Protein AF-A0A2L1C6U3-F1 (afdb_monomer_lite)

Foldseek 3Di:
DVVVCVLVVNDPVNPPPPDDPPPPDPDDDDDDDDDPPQDDQDPDPPDPDGDPSNLLVVLVVVVVDPDDDDDDDPDPVVVCSNVVNHDDDPDWDWDDDPSDPRDDTDD

Structure (mmCIF, N/CA/C/O backbone):
data_AF-A0A2L1C6U3-F1
#
_entry.id   AF-A0A2L1C6U3-F1
#
loop_
_atom_site.group_PDB
_atom_site.id
_atom_site.type_symbol
_atom_site.label_atom_id
_atom_site.label_alt_id
_atom_site.label_comp_id
_atom_site.label_asym_id
_atom_site.label_entity_id
_atom_site.label_seq_id
_atom_site.pdbx_PDB_ins_code
_atom_site.Cartn_x
_atom_site.Cartn_y
_atom_site.Cartn_z
_atom_site.occupancy
_atom_site.B_iso_or_equiv
_atom_site.auth_seq_id
_atom_site.auth_comp_id
_atom_site.auth_asym_id
_atom_site.auth_atom_id
_atom_site.pdbx_PDB_model_num
ATOM 1 N N . MET A 1 1 ? 17.188 -2.909 13.333 1.00 45.22 1 MET A N 1
ATOM 2 C CA . MET A 1 1 ? 16.857 -2.720 14.763 1.00 45.22 1 MET A CA 1
ATOM 3 C C . MET A 1 1 ? 17.506 -1.470 15.336 1.00 45.22 1 MET A C 1
ATOM 5 O O . MET A 1 1 ? 16.802 -0.667 15.925 1.00 45.22 1 MET A O 1
ATOM 9 N N . GLU A 1 2 ? 18.799 -1.243 15.097 1.00 48.53 2 GLU A N 1
ATOM 10 C CA . GLU A 1 2 ? 19.539 -0.082 15.622 1.00 48.53 2 GLU A CA 1
ATOM 11 C C . GLU A 1 2 ? 18.972 1.293 15.199 1.00 48.53 2 GLU A C 1
ATOM 13 O O . GLU A 1 2 ? 18.940 2.232 15.993 1.00 48.53 2 GLU A O 1
ATOM 18 N N . TRP A 1 3 ? 18.448 1.403 13.971 1.00 51.84 3 TRP A N 1
ATOM 19 C CA . TRP A 1 3 ? 17.857 2.648 13.461 1.00 51.84 3 TRP A CA 1
ATOM 20 C C . TRP A 1 3 ? 16.589 3.075 14.219 1.00 51.84 3 TRP A C 1
ATOM 22 O O . TRP A 1 3 ? 16.354 4.268 14.396 1.00 51.84 3 TRP A O 1
ATOM 32 N N . LEU A 1 4 ? 15.805 2.110 14.712 1.00 45.31 4 LEU A N 1
ATOM 33 C CA . LEU A 1 4 ? 14.543 2.358 15.410 1.00 45.31 4 LEU A CA 1
ATOM 34 C C . LEU A 1 4 ? 14.799 2.936 16.810 1.00 45.31 4 LEU A C 1
ATOM 36 O O . LEU A 1 4 ? 14.128 3.875 17.228 1.00 45.31 4 LEU A O 1
ATOM 40 N N . CYS A 1 5 ? 15.835 2.441 17.495 1.00 52.75 5 CYS A N 1
ATOM 41 C CA . CYS A 1 5 ? 16.258 2.959 18.796 1.00 52.75 5 CYS A CA 1
ATOM 42 C C . CYS A 1 5 ? 16.789 4.397 18.696 1.00 52.75 5 CYS A C 1
ATOM 44 O O . CYS A 1 5 ? 16.446 5.236 19.526 1.00 52.75 5 CYS A O 1
ATOM 46 N N . LYS A 1 6 ? 17.577 4.706 17.654 1.00 58.91 6 LYS A N 1
ATOM 47 C CA . LYS A 1 6 ? 18.114 6.059 17.424 1.00 58.91 6 LYS A CA 1
ATOM 48 C C . LYS A 1 6 ? 17.037 7.075 17.047 1.00 58.91 6 LYS A C 1
ATOM 50 O O . LYS A 1 6 ? 17.030 8.167 17.603 1.00 58.91 6 LYS A O 1
ATOM 55 N N . ALA A 1 7 ? 16.134 6.728 16.130 1.00 52.62 7 ALA A N 1
ATOM 56 C CA . ALA A 1 7 ? 15.097 7.650 15.658 1.00 52.62 7 ALA A CA 1
ATOM 57 C C . ALA A 1 7 ? 14.076 8.018 16.750 1.00 52.62 7 ALA A C 1
ATOM 59 O O . ALA A 1 7 ? 13.485 9.092 16.699 1.00 52.62 7 ALA A O 1
ATOM 60 N N . LEU A 1 8 ? 13.886 7.136 17.736 1.00 51.97 8 LEU A N 1
ATOM 61 C CA . LEU A 1 8 ? 12.929 7.306 18.833 1.00 51.97 8 LEU A CA 1
ATOM 62 C C . LEU A 1 8 ? 13.580 7.732 20.160 1.00 51.97 8 LEU A C 1
ATOM 64 O O . LEU A 1 8 ? 12.879 7.865 21.159 1.00 51.97 8 LEU A O 1
ATOM 68 N N . GLY A 1 9 ? 14.902 7.941 20.191 1.00 46.62 9 GLY A N 1
ATOM 69 C CA . GLY A 1 9 ? 15.621 8.374 21.396 1.00 46.62 9 GLY A CA 1
ATOM 70 C C . GLY A 1 9 ? 15.615 7.352 22.540 1.00 46.62 9 GLY A C 1
ATOM 71 O O . GLY A 1 9 ? 15.685 7.737 23.704 1.00 46.62 9 GLY A O 1
ATOM 72 N N . LEU A 1 10 ? 15.514 6.058 22.228 1.00 52.66 10 LEU A N 1
ATOM 73 C CA . LEU A 1 10 ? 15.439 4.994 23.229 1.00 52.66 10 LEU A CA 1
ATOM 74 C C . LEU A 1 10 ? 16.852 4.627 23.698 1.00 52.66 10 LEU A C 1
ATOM 76 O O . LEU A 1 10 ? 17.625 4.019 22.953 1.00 52.66 10 LEU A O 1
ATOM 80 N N . THR A 1 11 ? 17.195 4.994 24.932 1.00 60.75 11 THR A N 1
ATOM 81 C CA . THR A 1 11 ? 18.415 4.513 25.600 1.00 60.75 11 THR A CA 1
ATOM 82 C C . THR A 1 11 ? 18.175 3.121 26.191 1.00 60.75 11 THR A C 1
ATOM 84 O O . THR A 1 11 ? 17.028 2.732 26.422 1.00 60.75 11 THR A O 1
ATOM 87 N N . SER A 1 12 ? 19.245 2.362 26.459 1.00 53.31 12 SER A N 1
ATOM 88 C CA . SER A 1 12 ? 19.181 1.028 27.091 1.00 53.31 12 SER A CA 1
ATOM 89 C C . SER A 1 12 ? 18.342 1.004 28.372 1.00 53.31 12 SER A C 1
ATOM 91 O O . SER A 1 12 ? 17.678 0.014 28.663 1.00 53.31 12 SER A O 1
ATOM 93 N N . ASP A 1 13 ? 18.304 2.127 29.085 1.00 53.78 13 ASP A N 1
ATOM 94 C CA . ASP A 1 13 ? 17.622 2.278 30.371 1.00 53.78 13 ASP A CA 1
ATOM 95 C C . ASP A 1 13 ? 16.132 2.629 30.194 1.00 53.78 13 ASP A C 1
ATOM 97 O O . ASP A 1 13 ? 15.341 2.559 31.133 1.00 53.78 13 ASP A O 1
ATOM 101 N N . THR A 1 14 ? 15.721 2.960 28.963 1.00 48.78 14 THR A N 1
ATOM 102 C CA . THR A 1 14 ? 14.320 3.207 28.580 1.00 48.78 14 THR A CA 1
ATOM 103 C C . THR A 1 14 ? 13.561 1.896 28.328 1.00 48.78 14 THR A C 1
ATOM 105 O O . THR A 1 14 ? 12.345 1.906 28.132 1.00 48.78 14 THR A O 1
ATOM 108 N N . ILE A 1 15 ? 14.245 0.744 28.392 1.00 44.62 15 ILE A N 1
ATOM 109 C CA . ILE A 1 15 ? 13.646 -0.601 28.382 1.00 44.62 15 ILE A CA 1
ATOM 110 C C . ILE A 1 15 ? 13.050 -0.890 29.772 1.00 44.62 15 ILE A C 1
ATOM 112 O O . ILE A 1 15 ? 13.391 -1.836 30.470 1.00 44.62 15 ILE A O 1
ATOM 116 N N . SER A 1 16 ? 12.152 -0.026 30.219 1.00 36.94 16 SER A N 1
ATOM 117 C CA . SER A 1 16 ? 11.217 -0.314 31.295 1.00 36.94 16 SER A CA 1
ATOM 118 C C . SER A 1 16 ? 9.860 0.042 30.737 1.00 36.94 16 SER A C 1
ATOM 120 O O . SER A 1 16 ? 9.460 1.205 30.728 1.00 36.94 16 SER A O 1
ATOM 122 N N . ILE A 1 17 ? 9.197 -0.973 30.185 1.00 42.88 17 ILE A N 1
ATOM 123 C CA . ILE A 1 17 ? 7.875 -0.877 29.581 1.00 42.88 17 ILE A CA 1
ATOM 124 C C . ILE A 1 17 ? 6.906 -0.320 30.631 1.00 42.88 17 ILE A C 1
ATOM 126 O O . ILE A 1 17 ? 6.350 -1.050 31.451 1.00 42.88 17 ILE A O 1
ATOM 130 N N . ARG A 1 18 ? 6.700 1.000 30.639 1.00 39.34 18 ARG A N 1
ATOM 131 C CA . ARG A 1 18 ? 5.634 1.623 31.418 1.00 39.34 18 ARG A CA 1
ATOM 132 C C . ARG A 1 18 ? 4.347 1.413 30.632 1.00 39.34 18 ARG A C 1
ATOM 134 O O . ARG A 1 18 ? 4.044 2.168 29.717 1.00 39.34 18 ARG A O 1
ATOM 141 N N . LYS A 1 19 ? 3.613 0.375 31.046 1.00 39.62 19 LYS A N 1
ATOM 142 C CA . LYS A 1 19 ? 2.313 -0.077 30.527 1.00 39.62 19 LYS A CA 1
ATOM 143 C C . LYS A 1 19 ? 2.430 -0.906 29.241 1.00 39.62 19 LYS A C 1
ATOM 145 O O . LYS A 1 19 ? 2.399 -0.395 28.128 1.00 39.62 19 LYS A O 1
ATOM 150 N N . ILE A 1 20 ? 2.529 -2.224 29.422 1.00 43.91 20 ILE A N 1
ATOM 151 C CA . ILE A 1 20 ? 2.253 -3.196 28.364 1.00 43.91 20 ILE A CA 1
ATOM 152 C C . ILE A 1 20 ? 0.759 -3.060 28.046 1.00 43.91 20 ILE A C 1
ATOM 154 O O . ILE A 1 20 ? -0.087 -3.551 28.789 1.00 43.91 20 ILE A O 1
ATOM 158 N N . PHE A 1 21 ? 0.417 -2.349 26.974 1.00 42.41 21 PHE A N 1
ATOM 159 C CA . PHE A 1 21 ? -0.861 -2.567 26.307 1.00 42.41 21 PHE A CA 1
ATOM 160 C C . PHE A 1 21 ? -0.686 -3.841 25.476 1.00 42.41 21 PHE A C 1
ATOM 162 O O . PHE A 1 21 ? -0.358 -3.787 24.294 1.00 42.41 21 PHE A O 1
ATOM 169 N N . SER A 1 22 ? -0.785 -4.993 26.139 1.00 46.56 22 SER A N 1
ATOM 170 C CA . SER A 1 22 ? -0.951 -6.283 25.474 1.00 46.56 22 SER A CA 1
ATOM 171 C C . SER A 1 22 ? -2.447 -6.500 25.387 1.00 46.56 22 SER A C 1
ATOM 173 O O . SER A 1 22 ? -3.037 -6.892 26.390 1.00 46.56 22 SER A O 1
ATOM 175 N N . PRO A 1 23 ? -3.099 -6.180 24.260 1.00 55.97 23 PRO A N 1
ATOM 176 C CA . PRO A 1 23 ? -4.464 -6.626 24.077 1.00 55.97 23 PRO A CA 1
ATOM 177 C C . PRO A 1 23 ? -4.469 -8.156 24.171 1.00 55.97 23 PRO A C 1
ATOM 179 O O . PRO A 1 23 ? -3.648 -8.814 23.536 1.00 55.97 23 PRO A O 1
ATOM 182 N N . ASP A 1 24 ? -5.396 -8.727 24.937 1.00 60.78 24 ASP A N 1
ATOM 183 C CA . ASP A 1 24 ? -5.551 -10.189 25.036 1.00 60.78 24 ASP A CA 1
ATOM 184 C C . ASP A 1 24 ? -5.917 -10.822 23.677 1.00 60.78 24 ASP A C 1
ATOM 186 O O . ASP A 1 24 ? -5.801 -12.029 23.474 1.00 60.78 24 ASP A O 1
ATOM 190 N N . VAL A 1 25 ? -6.340 -9.989 22.718 1.00 61.28 25 VAL A N 1
ATOM 191 C CA . VAL A 1 25 ? -6.714 -10.360 21.356 1.00 61.28 25 VAL A CA 1
ATOM 192 C C . VAL A 1 25 ? -5.944 -9.482 20.368 1.00 61.28 25 VAL A C 1
ATOM 194 O O . VAL A 1 25 ? -6.271 -8.316 20.164 1.00 61.28 25 VAL A O 1
ATOM 197 N N . TYR A 1 26 ? -4.935 -10.055 19.712 1.00 66.38 26 TYR A N 1
ATOM 198 C CA . TYR A 1 26 ? -4.112 -9.374 18.698 1.00 66.38 26 TYR A CA 1
ATOM 199 C C . TYR A 1 26 ? -4.746 -9.348 17.293 1.00 66.38 26 TYR A C 1
ATOM 201 O O . TYR A 1 26 ? -4.131 -8.880 16.337 1.00 66.38 26 TYR A O 1
ATOM 209 N N . GLY A 1 27 ? -5.982 -9.840 17.161 1.00 66.25 27 GLY A N 1
ATOM 210 C CA . GLY A 1 27 ? -6.634 -10.052 15.871 1.00 66.25 27 GLY A CA 1
ATOM 211 C C . GLY A 1 27 ? -5.989 -11.183 15.062 1.00 66.25 27 GLY A C 1
ATOM 212 O O . GLY A 1 27 ? -5.068 -11.863 15.512 1.00 66.25 27 GLY A O 1
ATOM 213 N N . SER A 1 28 ? -6.501 -11.415 13.855 1.00 64.25 28 SER A N 1
ATOM 214 C CA . SER A 1 28 ? -5.932 -12.377 12.907 1.00 64.25 28 SER A CA 1
ATOM 215 C C . SER A 1 28 ? -5.020 -11.661 11.914 1.00 64.25 28 SER A C 1
ATOM 217 O O . SER A 1 28 ? -5.480 -10.784 11.182 1.00 64.25 28 SER A O 1
ATOM 219 N N . MET A 1 29 ? -3.752 -12.063 11.835 1.00 61.34 29 MET A N 1
ATOM 220 C CA . MET A 1 29 ? -2.841 -11.591 10.793 1.00 61.34 29 MET A CA 1
ATOM 221 C C . MET A 1 29 ? -2.942 -12.499 9.565 1.00 61.34 29 MET A C 1
ATOM 223 O O . MET A 1 29 ? -2.711 -13.704 9.658 1.00 61.34 29 MET A O 1
ATOM 227 N N . LYS A 1 30 ? -3.254 -11.920 8.402 1.00 60.28 30 LYS A N 1
ATOM 228 C CA . LYS A 1 30 ? -3.215 -12.618 7.112 1.00 60.28 30 LYS A CA 1
ATOM 229 C C . LYS A 1 30 ? -2.012 -12.125 6.311 1.00 60.28 30 LYS A C 1
ATOM 231 O O . LYS A 1 30 ? -1.962 -10.959 5.935 1.00 60.28 30 LYS A O 1
ATOM 236 N N . LEU A 1 31 ? -1.062 -13.018 6.035 1.00 61.53 31 LEU A N 1
ATOM 237 C CA . LEU A 1 31 ? 0.037 -12.753 5.108 1.00 61.53 31 LEU A CA 1
ATOM 238 C C . LEU A 1 31 ? -0.390 -13.170 3.699 1.00 61.53 31 LEU A C 1
ATOM 240 O O . LEU A 1 31 ? -0.814 -14.305 3.492 1.00 61.53 31 LEU A O 1
ATOM 244 N N . THR A 1 32 ? -0.259 -12.261 2.738 1.00 66.56 32 THR A N 1
ATOM 245 C CA . THR A 1 32 ? -0.458 -12.562 1.316 1.00 66.56 32 THR A CA 1
ATOM 246 C C . THR A 1 32 ? 0.851 -12.292 0.592 1.00 66.56 32 THR A C 1
ATOM 248 O O . THR A 1 32 ? 1.436 -11.225 0.760 1.00 66.56 32 THR A O 1
ATOM 251 N N . ILE A 1 33 ? 1.323 -13.267 -0.182 1.00 71.62 33 ILE A N 1
ATOM 252 C CA . ILE A 1 33 ? 2.544 -13.155 -0.984 1.00 71.62 33 ILE A CA 1
ATOM 253 C C . ILE A 1 33 ? 2.116 -13.022 -2.444 1.00 71.62 33 ILE A C 1
ATOM 255 O O . ILE A 1 33 ? 1.314 -13.822 -2.925 1.00 71.62 33 ILE A O 1
ATOM 259 N N . ALA A 1 34 ? 2.629 -12.004 -3.134 1.00 76.38 34 ALA A N 1
ATOM 260 C CA . ALA A 1 34 ? 2.385 -11.814 -4.558 1.00 76.38 34 ALA A CA 1
ATOM 261 C C . ALA A 1 34 ? 2.940 -13.011 -5.353 1.00 76.38 34 ALA A C 1
ATOM 263 O O . ALA A 1 34 ? 4.107 -13.374 -5.203 1.00 76.38 34 ALA A O 1
ATOM 264 N N . GLY A 1 35 ? 2.088 -13.642 -6.166 1.00 74.50 35 GLY A N 1
ATOM 265 C CA . GLY A 1 35 ? 2.476 -14.751 -7.041 1.00 74.50 35 GLY A CA 1
ATOM 266 C C . GLY A 1 35 ? 3.265 -14.283 -8.266 1.00 74.50 35 GLY A C 1
ATOM 267 O O . GLY A 1 35 ? 3.389 -13.086 -8.514 1.00 74.50 35 GLY A O 1
ATOM 268 N N . ALA A 1 36 ? 3.764 -15.232 -9.063 1.00 79.88 36 ALA A N 1
ATOM 269 C CA . ALA A 1 36 ? 4.543 -14.940 -10.272 1.00 79.88 36 ALA A CA 1
ATOM 270 C C . ALA A 1 36 ? 3.771 -14.122 -11.327 1.00 79.88 36 ALA A C 1
ATOM 272 O O . ALA A 1 36 ? 4.387 -13.395 -12.100 1.00 79.88 36 ALA A O 1
ATOM 273 N N . ASP A 1 37 ? 2.439 -14.215 -11.321 1.00 82.88 37 ASP A N 1
ATOM 274 C CA . ASP A 1 37 ? 1.554 -13.482 -12.232 1.00 82.88 37 ASP A CA 1
ATOM 275 C C . ASP A 1 37 ? 1.238 -12.055 -11.754 1.00 82.88 37 ASP A C 1
ATOM 277 O O . ASP A 1 37 ? 0.583 -11.290 -12.462 1.00 82.88 37 ASP A O 1
ATOM 281 N N . PHE A 1 38 ? 1.676 -11.674 -10.548 1.00 86.69 38 PHE A N 1
ATOM 282 C CA . PHE A 1 38 ? 1.510 -10.305 -10.075 1.00 86.69 38 PHE A CA 1
ATOM 283 C C . PHE A 1 38 ? 2.455 -9.373 -10.849 1.00 86.69 38 PHE A C 1
ATOM 285 O O . PHE A 1 38 ? 3.599 -9.759 -11.116 1.00 86.69 38 PHE A O 1
ATOM 292 N N . PRO A 1 39 ? 2.032 -8.143 -11.198 1.00 89.25 39 PRO A N 1
ATOM 293 C CA . PRO A 1 39 ? 2.890 -7.231 -11.942 1.00 89.25 39 PRO A CA 1
ATOM 294 C C . PRO A 1 39 ? 4.228 -6.993 -11.238 1.00 89.25 39 PRO A C 1
ATOM 296 O O . PRO A 1 39 ? 4.324 -7.014 -10.010 1.00 89.25 39 PRO A O 1
ATOM 299 N N . LYS A 1 40 ? 5.279 -6.739 -12.017 1.00 87.75 40 LYS A N 1
ATOM 300 C CA . LYS A 1 40 ? 6.597 -6.425 -11.458 1.00 87.75 40 LYS A CA 1
ATOM 301 C C . LYS A 1 40 ? 6.550 -5.084 -10.737 1.00 87.75 40 LYS A C 1
ATOM 303 O O . LYS A 1 40 ? 5.995 -4.126 -11.263 1.00 87.75 40 LYS A O 1
ATOM 308 N N . VAL A 1 41 ? 7.189 -5.011 -9.569 1.00 87.12 41 VAL A N 1
ATOM 309 C CA . VAL A 1 41 ? 7.261 -3.786 -8.752 1.00 87.12 41 VAL A CA 1
ATOM 310 C C . VAL A 1 41 ? 7.859 -2.620 -9.547 1.00 87.12 41 VAL A C 1
ATOM 312 O O . VAL A 1 41 ? 7.360 -1.505 -9.453 1.00 87.12 41 VAL A O 1
ATOM 315 N N . PHE A 1 42 ? 8.873 -2.893 -10.370 1.00 88.50 42 PHE A N 1
ATOM 316 C CA . PHE A 1 42 ? 9.561 -1.921 -11.220 1.00 88.50 42 PHE A CA 1
ATOM 317 C C . PHE A 1 42 ? 9.545 -2.404 -12.675 1.00 88.50 42 PHE A C 1
ATOM 319 O O . PHE A 1 42 ? 9.687 -3.609 -12.917 1.00 88.50 42 PHE A O 1
ATOM 326 N N . ASP A 1 43 ? 9.382 -1.480 -13.626 1.00 85.00 43 ASP A N 1
ATOM 327 C CA . ASP A 1 43 ? 9.453 -1.790 -15.061 1.00 85.00 43 ASP A CA 1
ATOM 328 C C . ASP A 1 43 ? 10.909 -2.057 -15.494 1.00 85.00 43 ASP A C 1
ATOM 330 O O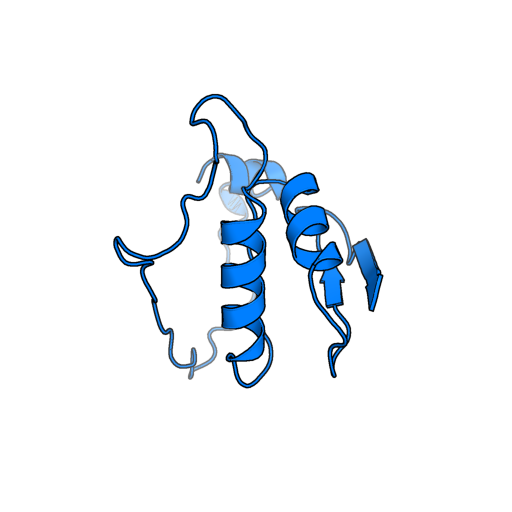 . ASP A 1 43 ? 11.184 -3.056 -16.164 1.00 85.00 43 ASP A O 1
ATOM 334 N N . ASP A 1 44 ? 11.855 -1.240 -15.013 1.00 84.06 44 ASP A N 1
ATOM 335 C CA . ASP A 1 44 ? 13.300 -1.492 -15.066 1.00 84.06 44 ASP A CA 1
ATOM 336 C C . ASP A 1 44 ? 13.843 -1.730 -13.638 1.00 84.06 44 ASP A C 1
ATOM 338 O O . ASP A 1 44 ? 13.629 -0.899 -12.757 1.00 84.06 44 ASP A O 1
ATOM 342 N N . PRO A 1 45 ? 14.587 -2.821 -13.368 1.00 75.81 45 PRO A N 1
ATOM 343 C CA . PRO A 1 45 ? 15.224 -3.062 -12.067 1.00 75.81 45 PRO A CA 1
ATOM 344 C C . PRO A 1 45 ? 16.174 -1.956 -11.576 1.00 75.81 45 PRO A C 1
ATOM 346 O O . PRO A 1 45 ? 16.534 -1.941 -10.398 1.00 75.81 45 PRO A O 1
ATOM 349 N N . LYS A 1 46 ? 16.648 -1.082 -12.469 1.00 79.75 46 LYS A N 1
ATOM 350 C CA . LYS A 1 46 ? 17.495 0.075 -12.141 1.00 79.75 46 LYS A CA 1
ATOM 351 C C . LYS A 1 46 ? 16.685 1.320 -11.790 1.00 79.75 46 LYS A C 1
ATOM 353 O O . LYS A 1 46 ? 17.247 2.264 -11.233 1.00 79.75 46 LYS A O 1
ATOM 358 N N . GLU A 1 47 ? 15.398 1.336 -12.113 1.00 75.75 47 GLU A N 1
ATOM 359 C CA . GLU A 1 47 ? 14.490 2.407 -11.733 1.00 75.75 47 GLU A CA 1
ATOM 360 C C . GLU A 1 47 ? 14.000 2.203 -10.296 1.00 75.75 47 GLU A C 1
ATOM 362 O O . GLU A 1 47 ? 13.785 1.088 -9.830 1.00 75.75 47 GLU A O 1
ATOM 367 N N . GLN A 1 48 ? 13.822 3.309 -9.574 1.00 76.50 48 GLN A N 1
ATOM 368 C CA . GLN A 1 48 ? 13.266 3.321 -8.213 1.00 76.50 48 GLN A CA 1
ATOM 369 C C . GLN A 1 48 ? 11.813 3.816 -8.197 1.00 76.50 48 GLN A C 1
ATOM 371 O O . GLN A 1 48 ? 11.321 4.303 -7.181 1.00 76.50 48 GLN A O 1
ATOM 376 N N . ILE A 1 49 ? 11.136 3.746 -9.343 1.00 85.81 49 ILE A N 1
ATOM 377 C CA . ILE A 1 49 ? 9.764 4.219 -9.519 1.00 85.81 49 ILE A CA 1
ATOM 378 C C . ILE A 1 49 ? 8.882 3.000 -9.741 1.00 85.81 49 ILE A C 1
ATOM 380 O O . ILE A 1 49 ? 9.165 2.179 -10.611 1.00 85.81 49 ILE A O 1
ATOM 384 N N . PHE A 1 50 ? 7.818 2.874 -8.949 1.00 88.06 50 PHE A N 1
ATOM 385 C CA . PHE A 1 50 ? 6.893 1.760 -9.101 1.00 88.06 50 PHE A CA 1
ATOM 386 C C . PHE A 1 50 ? 6.262 1.734 -10.490 1.00 88.06 50 PHE A C 1
ATOM 388 O O . PHE A 1 50 ? 5.825 2.773 -10.995 1.00 88.06 50 PHE A O 1
ATOM 395 N N . SER A 1 51 ? 6.139 0.535 -11.058 1.00 90.44 51 SER A N 1
ATOM 396 C CA . SER A 1 51 ? 5.405 0.355 -12.305 1.00 90.44 51 SER A CA 1
ATOM 397 C C . SER A 1 51 ? 3.942 0.756 -12.115 1.00 90.44 51 SER A C 1
ATOM 399 O O . SER A 1 51 ? 3.316 0.510 -11.073 1.00 90.44 51 SER A O 1
ATOM 401 N N . GLY A 1 52 ? 3.359 1.356 -13.153 1.00 90.69 52 GLY A N 1
ATOM 402 C CA . GLY A 1 52 ? 1.944 1.728 -13.130 1.00 90.69 52 GLY A CA 1
ATOM 403 C C . GLY A 1 52 ? 1.028 0.508 -12.969 1.00 90.69 52 GLY A C 1
ATOM 404 O O . GLY A 1 52 ? 0.004 0.583 -12.290 1.00 90.69 52 GLY A O 1
ATOM 405 N N . GLN A 1 53 ? 1.419 -0.635 -13.544 1.00 91.44 53 GLN A N 1
ATOM 406 C CA . GLN A 1 53 ? 0.664 -1.886 -13.438 1.00 91.44 53 GLN A CA 1
ATOM 407 C C . GLN A 1 53 ? 0.675 -2.442 -12.012 1.00 91.44 53 GLN A C 1
ATOM 409 O O . GLN A 1 53 ? -0.371 -2.862 -11.516 1.00 91.44 53 GLN A O 1
ATOM 414 N N . TRP A 1 54 ? 1.825 -2.408 -11.334 1.00 91.50 54 TRP A N 1
ATOM 415 C CA . TRP A 1 54 ? 1.926 -2.846 -9.944 1.00 91.50 54 TRP A CA 1
ATOM 416 C C . TRP A 1 54 ? 1.131 -1.947 -9.011 1.00 91.50 54 TRP A C 1
ATOM 418 O O . TRP A 1 54 ? 0.364 -2.453 -8.195 1.00 91.50 54 TRP A O 1
ATOM 428 N N . LEU A 1 55 ? 1.239 -0.626 -9.174 1.00 91.12 55 LEU A N 1
ATOM 429 C CA . LEU A 1 55 ? 0.457 0.324 -8.382 1.00 91.12 55 LEU A CA 1
ATOM 430 C C . LEU A 1 55 ? -1.044 0.079 -8.521 1.00 91.12 55 LEU A C 1
ATOM 432 O O . LEU A 1 55 ? -1.752 0.028 -7.515 1.00 91.12 55 LEU A O 1
ATOM 436 N N . LYS A 1 56 ? -1.521 -0.123 -9.753 1.00 91.19 56 LYS A N 1
ATOM 437 C CA . LYS A 1 56 ? -2.928 -0.427 -10.012 1.00 91.19 56 LYS A CA 1
ATOM 438 C C . LYS A 1 56 ? -3.360 -1.721 -9.319 1.00 91.19 56 LYS A C 1
ATOM 440 O O . LYS A 1 56 ? -4.361 -1.717 -8.609 1.00 91.19 56 LYS A O 1
ATOM 445 N N . ALA A 1 57 ? -2.577 -2.791 -9.456 1.00 90.06 57 ALA A N 1
ATOM 446 C CA . ALA A 1 57 ? -2.878 -4.070 -8.819 1.00 90.06 57 ALA A CA 1
ATOM 447 C C . ALA A 1 57 ? -2.875 -3.974 -7.282 1.00 90.06 57 ALA A C 1
ATOM 449 O O . ALA A 1 57 ? -3.734 -4.559 -6.628 1.00 90.06 57 ALA A O 1
ATOM 450 N N . VAL A 1 58 ? -1.954 -3.208 -6.686 1.00 89.00 58 VAL A N 1
ATOM 451 C CA . VAL A 1 58 ? -1.934 -2.958 -5.234 1.00 89.00 58 VAL A CA 1
ATOM 452 C C . VAL A 1 58 ? -3.194 -2.225 -4.786 1.00 89.00 58 VAL A C 1
ATOM 454 O O . VAL A 1 58 ? -3.825 -2.648 -3.820 1.00 89.00 58 VAL A O 1
ATOM 457 N N . VAL A 1 59 ? -3.595 -1.163 -5.486 1.00 88.38 59 VAL A N 1
ATOM 458 C CA . VAL A 1 59 ? -4.816 -0.412 -5.156 1.00 88.38 59 VAL A CA 1
ATOM 459 C C . VAL A 1 59 ? -6.067 -1.285 -5.284 1.00 88.38 59 VAL A C 1
ATOM 461 O O . VAL A 1 59 ? -6.932 -1.232 -4.410 1.00 88.38 59 VAL A O 1
ATOM 464 N N . GLU A 1 60 ? -6.144 -2.133 -6.311 1.00 88.44 60 GLU A N 1
ATOM 465 C CA . GLU A 1 60 ? -7.223 -3.119 -6.465 1.00 88.44 60 GLU A CA 1
ATOM 466 C C . GLU A 1 60 ? -7.253 -4.137 -5.311 1.00 88.44 60 GLU A C 1
ATOM 468 O O . GLU A 1 60 ? -8.325 -4.535 -4.860 1.00 88.44 60 GLU A O 1
ATOM 473 N N . GLN A 1 61 ? -6.098 -4.546 -4.778 1.00 85.75 61 GLN A N 1
ATOM 474 C CA . GLN A 1 61 ? -6.070 -5.413 -3.595 1.00 85.75 61 GLN A CA 1
ATOM 475 C C . GLN A 1 61 ? -6.499 -4.675 -2.326 1.00 85.75 61 GLN A C 1
ATOM 477 O O . GLN A 1 61 ? -7.211 -5.249 -1.503 1.00 85.75 61 GLN A O 1
ATOM 482 N N . LEU A 1 62 ? -6.108 -3.407 -2.166 1.00 85.44 62 LEU A N 1
ATOM 483 C CA . LEU A 1 62 ? -6.512 -2.593 -1.017 1.00 85.44 62 LEU A CA 1
ATOM 484 C C . LEU A 1 62 ? -8.031 -2.388 -0.970 1.00 85.44 62 LEU A C 1
ATOM 486 O O . LEU A 1 62 ? -8.601 -2.434 0.118 1.00 85.44 62 LEU A O 1
ATOM 490 N N . SER A 1 63 ? -8.699 -2.230 -2.118 1.00 83.50 63 SER A N 1
ATOM 491 C CA . SER A 1 63 ? -10.165 -2.100 -2.166 1.00 83.50 63 SER A CA 1
ATOM 492 C C . SER A 1 63 ? -10.909 -3.387 -1.788 1.00 83.50 63 SER A C 1
ATOM 494 O O . SER A 1 63 ? -12.072 -3.327 -1.394 1.00 83.50 63 SER A O 1
ATOM 496 N N . CYS A 1 64 ? -10.244 -4.543 -1.852 1.00 83.81 64 CYS A N 1
ATOM 497 C CA . CYS A 1 64 ? -10.802 -5.828 -1.427 1.00 83.81 64 CYS A CA 1
ATOM 498 C C . CYS A 1 64 ? -10.654 -6.086 0.086 1.00 83.81 64 CYS A C 1
ATOM 500 O O . CYS A 1 64 ? -11.187 -7.076 0.599 1.00 83.81 64 CYS A O 1
ATOM 502 N N . ILE A 1 65 ? -9.914 -5.239 0.813 1.00 80.69 65 ILE A N 1
ATOM 503 C CA . ILE A 1 65 ? -9.736 -5.372 2.262 1.00 80.69 65 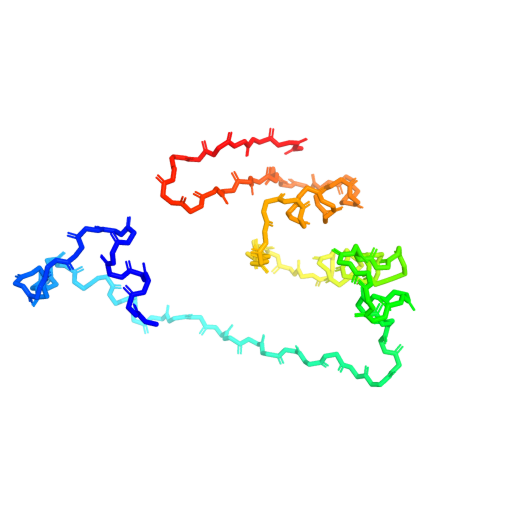ILE A CA 1
ATOM 504 C C . ILE A 1 65 ? -10.958 -4.783 2.968 1.00 80.69 65 ILE A C 1
ATOM 506 O O . ILE A 1 65 ? -11.239 -3.591 2.890 1.00 80.69 65 ILE A O 1
ATOM 510 N N . HIS A 1 66 ? -11.670 -5.625 3.713 1.00 78.94 66 HIS A N 1
ATOM 511 C CA . HIS A 1 66 ? -12.772 -5.175 4.554 1.00 78.94 66 HIS A CA 1
ATOM 512 C C . HIS A 1 66 ? -12.234 -4.594 5.867 1.00 78.94 66 HIS A C 1
ATOM 514 O O . HIS A 1 66 ? -11.672 -5.320 6.688 1.00 78.94 66 HIS A O 1
ATOM 520 N N . GLY A 1 67 ? -12.456 -3.297 6.079 1.00 75.94 67 GLY A N 1
ATOM 521 C CA . GLY A 1 67 ? -12.089 -2.587 7.306 1.00 75.94 67 GLY A CA 1
ATOM 522 C C . GLY A 1 67 ? -10.828 -1.724 7.175 1.00 75.94 67 GLY A C 1
ATOM 523 O O . GLY A 1 67 ? -10.344 -1.495 6.067 1.00 75.94 67 GLY A O 1
ATOM 524 N N . PRO A 1 68 ? -10.308 -1.194 8.297 1.00 74.50 68 PRO A N 1
ATOM 525 C CA . PRO A 1 68 ? -9.122 -0.343 8.289 1.00 74.50 68 PRO A CA 1
ATOM 526 C C . PRO A 1 68 ? -7.883 -1.086 7.776 1.00 74.50 68 PRO A C 1
ATOM 528 O O . PRO A 1 68 ? -7.604 -2.206 8.204 1.00 74.50 68 PRO A O 1
ATOM 531 N N . ALA A 1 69 ? -7.108 -0.432 6.910 1.00 78.31 69 ALA A N 1
ATOM 532 C CA . ALA A 1 69 ? -5.865 -0.964 6.362 1.00 78.31 69 ALA A CA 1
ATOM 533 C C . ALA A 1 69 ? -4.675 -0.062 6.722 1.00 78.31 69 ALA A C 1
ATOM 535 O O . ALA A 1 69 ? -4.773 1.164 6.675 1.00 78.31 69 ALA A O 1
ATOM 536 N N . LEU A 1 70 ? -3.538 -0.681 7.050 1.00 80.00 70 LEU A N 1
ATOM 537 C CA . LEU A 1 70 ? -2.253 -0.004 7.222 1.00 80.00 70 LEU A CA 1
ATOM 538 C C . LEU A 1 70 ? -1.329 -0.396 6.070 1.00 80.00 70 LEU A C 1
ATOM 540 O O . LEU A 1 70 ? -1.035 -1.576 5.885 1.00 80.00 70 LEU A O 1
ATOM 544 N N . VAL A 1 71 ? -0.846 0.599 5.329 1.00 83.00 71 VAL A N 1
ATOM 545 C CA . VAL A 1 71 ? 0.126 0.409 4.247 1.00 83.00 71 VAL A CA 1
ATOM 546 C C . VAL A 1 71 ? 1.474 0.958 4.695 1.00 83.00 71 VAL A C 1
ATOM 548 O O . VAL A 1 71 ? 1.575 2.114 5.103 1.00 83.00 71 VAL A O 1
ATOM 551 N N . LEU A 1 72 ? 2.511 0.127 4.614 1.00 80.06 72 LEU A N 1
ATOM 552 C CA . LEU A 1 72 ? 3.890 0.509 4.908 1.00 80.06 72 LEU A CA 1
ATOM 553 C C . LEU A 1 72 ? 4.663 0.620 3.595 1.00 80.06 72 LEU A C 1
ATOM 555 O O . LEU A 1 72 ? 4.732 -0.345 2.837 1.00 80.06 72 LEU A O 1
ATOM 559 N N . THR A 1 73 ? 5.248 1.786 3.338 1.00 84.31 73 THR A N 1
ATOM 560 C CA . THR A 1 73 ? 6.106 2.036 2.172 1.00 84.31 73 THR A CA 1
ATOM 561 C C . THR A 1 73 ? 7.533 2.330 2.620 1.00 84.31 73 THR A C 1
ATOM 563 O O . THR A 1 73 ? 7.761 2.763 3.754 1.00 84.31 73 THR A O 1
ATOM 566 N N . ALA A 1 74 ? 8.510 2.102 1.743 1.00 80.69 74 ALA A N 1
ATOM 567 C CA . ALA A 1 74 ? 9.918 2.338 2.053 1.00 80.69 74 ALA A CA 1
ATOM 568 C C . ALA A 1 74 ? 10.273 3.834 2.039 1.00 80.69 74 ALA A C 1
ATOM 570 O O . ALA A 1 74 ? 11.256 4.246 2.657 1.00 80.69 74 ALA A O 1
ATOM 571 N N . SER A 1 75 ? 9.468 4.670 1.374 1.00 81.81 75 SER A N 1
ATOM 572 C CA . SER A 1 75 ? 9.662 6.122 1.351 1.00 81.81 75 SER A CA 1
ATOM 573 C C . SER A 1 75 ? 8.349 6.910 1.331 1.00 81.81 75 SER A C 1
ATOM 575 O O . SER A 1 75 ? 7.281 6.380 1.024 1.00 81.81 75 SER A O 1
ATOM 577 N N . HIS A 1 76 ? 8.434 8.213 1.624 1.00 82.69 76 HIS A N 1
ATOM 578 C CA . HIS A 1 76 ? 7.300 9.141 1.511 1.00 82.69 76 HIS A CA 1
ATOM 579 C C . HIS A 1 76 ? 6.849 9.362 0.065 1.00 82.69 76 HIS A C 1
ATOM 581 O O . HIS A 1 76 ? 5.681 9.666 -0.179 1.00 82.69 76 HIS A O 1
ATOM 587 N N . TYR A 1 77 ? 7.779 9.244 -0.884 1.00 85.81 77 TYR A N 1
ATOM 588 C CA . TYR A 1 77 ? 7.476 9.348 -2.306 1.00 85.81 77 TYR A CA 1
ATOM 589 C C . TYR A 1 77 ? 6.557 8.199 -2.730 1.00 85.81 77 TYR A C 1
ATOM 591 O O . TYR A 1 77 ? 5.476 8.439 -3.263 1.00 85.81 77 TYR A O 1
ATOM 599 N N . GLU A 1 78 ? 6.921 6.970 -2.363 1.00 86.50 78 GLU A N 1
ATOM 600 C CA . GLU A 1 78 ? 6.100 5.776 -2.570 1.00 86.50 78 GLU A CA 1
ATOM 601 C C . GLU A 1 78 ? 4.724 5.889 -1.904 1.00 86.50 78 GLU A C 1
ATOM 603 O O . GLU A 1 78 ? 3.717 5.532 -2.517 1.00 86.50 78 GLU A O 1
ATOM 608 N N . THR A 1 79 ? 4.654 6.445 -0.684 1.00 87.81 79 THR A N 1
ATOM 609 C CA . THR A 1 79 ? 3.367 6.688 -0.013 1.00 87.81 79 THR A CA 1
ATOM 610 C C . THR A 1 79 ? 2.451 7.543 -0.884 1.00 87.81 79 THR A C 1
ATOM 612 O O . THR A 1 79 ? 1.285 7.201 -1.077 1.00 87.81 79 THR A O 1
ATOM 615 N N . ARG A 1 80 ? 2.975 8.644 -1.446 1.00 88.25 80 ARG A N 1
ATOM 616 C CA . ARG A 1 80 ? 2.189 9.521 -2.324 1.00 88.25 80 ARG A CA 1
ATOM 617 C C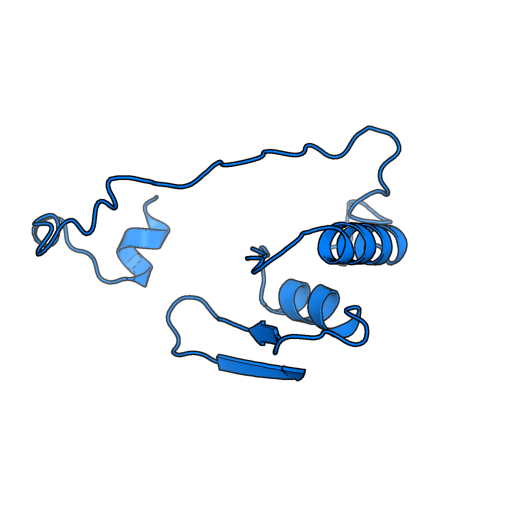 . ARG A 1 80 ? 1.805 8.831 -3.628 1.00 88.25 80 ARG A C 1
ATOM 619 O O . ARG A 1 80 ? 0.688 9.038 -4.086 1.00 88.25 80 ARG A O 1
ATOM 626 N N . MET A 1 81 ? 2.678 8.004 -4.207 1.00 89.38 81 MET A N 1
ATOM 627 C CA . MET A 1 81 ? 2.345 7.251 -5.422 1.00 89.38 81 MET A CA 1
ATOM 628 C C . MET A 1 81 ? 1.128 6.346 -5.206 1.00 89.38 81 MET A C 1
ATOM 630 O O . MET A 1 81 ? 0.184 6.411 -5.990 1.00 89.38 81 MET A O 1
ATOM 634 N N . VAL A 1 82 ? 1.118 5.559 -4.123 1.00 89.62 82 VAL A N 1
ATOM 635 C CA . VAL A 1 82 ? -0.024 4.695 -3.779 1.00 89.62 82 VAL A CA 1
ATOM 636 C C . VAL A 1 82 ? -1.268 5.540 -3.520 1.00 89.62 82 VAL A C 1
ATOM 638 O O . VAL A 1 82 ? -2.327 5.287 -4.089 1.00 89.62 82 VAL A O 1
ATOM 641 N N . ALA A 1 83 ? -1.147 6.583 -2.702 1.00 88.56 83 ALA A N 1
ATOM 642 C CA . ALA A 1 83 ? -2.307 7.338 -2.258 1.00 88.56 83 ALA A CA 1
ATOM 643 C C . ALA A 1 83 ? -2.968 8.188 -3.363 1.00 88.56 83 ALA A C 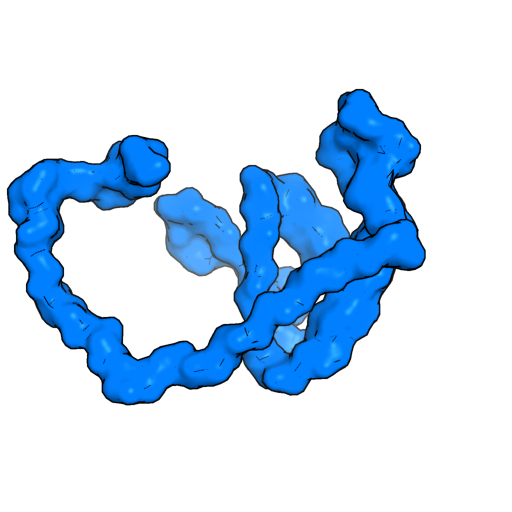1
ATOM 645 O O . ALA A 1 83 ? -4.194 8.351 -3.384 1.00 88.56 83 ALA A O 1
ATOM 646 N N . ASN A 1 84 ? -2.178 8.670 -4.327 1.00 89.00 84 ASN A N 1
ATOM 647 C CA . ASN A 1 84 ? -2.685 9.347 -5.521 1.00 89.00 84 ASN A CA 1
ATOM 648 C C . ASN A 1 84 ? -3.509 8.408 -6.413 1.00 89.00 84 ASN A C 1
ATOM 650 O O . ASN A 1 84 ? -4.452 8.868 -7.050 1.00 89.00 84 ASN A O 1
ATOM 654 N N . GLN A 1 85 ? -3.177 7.114 -6.430 1.00 88.31 85 GLN A N 1
ATOM 655 C CA . GLN A 1 85 ? -3.874 6.097 -7.224 1.00 88.31 85 GLN A CA 1
ATOM 656 C C . GLN A 1 85 ? -5.120 5.531 -6.534 1.00 88.31 85 GLN A C 1
ATOM 658 O O . GLN A 1 85 ? -5.939 4.900 -7.197 1.00 88.31 85 GLN A O 1
ATOM 663 N N . LEU A 1 86 ? -5.301 5.759 -5.226 1.00 86.75 86 LEU A N 1
ATOM 664 C CA . LEU A 1 86 ? -6.549 5.399 -4.547 1.00 86.75 86 LEU A CA 1
ATOM 665 C C . LEU A 1 86 ? -7.724 6.125 -5.221 1.00 86.75 86 LEU A C 1
ATOM 667 O O . LEU A 1 86 ? -7.641 7.321 -5.490 1.00 86.75 86 LEU A O 1
ATOM 671 N N . GLY A 1 87 ? -8.817 5.421 -5.500 1.00 78.88 87 GLY A N 1
ATOM 672 C CA . GLY A 1 87 ? -10.045 6.042 -6.002 1.00 78.88 87 GLY A CA 1
ATOM 673 C C . GLY A 1 87 ? -10.790 6.817 -4.912 1.00 78.88 87 GLY A C 1
ATOM 674 O O . GLY A 1 87 ? -10.198 7.269 -3.927 1.00 78.88 87 GLY A O 1
ATOM 675 N N . GLU A 1 88 ? -12.107 6.943 -5.069 1.00 77.94 88 GLU A N 1
ATOM 676 C CA . GLU A 1 88 ? -12.968 7.328 -3.951 1.00 77.94 88 GLU A CA 1
ATOM 677 C C . GLU A 1 88 ? -12.893 6.261 -2.854 1.00 77.94 88 GLU A C 1
ATOM 679 O O . GLU A 1 88 ? -12.982 5.059 -3.112 1.00 77.94 88 GLU A O 1
ATOM 684 N N . VAL A 1 89 ? -12.701 6.714 -1.622 1.00 76.19 89 VAL A N 1
ATOM 685 C CA . VAL A 1 89 ? -12.568 5.877 -0.432 1.00 76.19 89 VAL A CA 1
ATOM 686 C C . VAL A 1 89 ? -13.638 6.301 0.563 1.00 76.19 89 VAL A C 1
ATOM 688 O O . VAL A 1 89 ? -13.888 7.486 0.755 1.00 76.19 89 VAL A O 1
ATOM 691 N N . SER A 1 90 ? -14.292 5.335 1.206 1.00 71.44 90 SER A N 1
ATOM 692 C CA . SER A 1 90 ? -15.368 5.608 2.171 1.00 71.44 90 SER A CA 1
ATOM 693 C C . SER A 1 90 ? -14.866 6.145 3.514 1.00 71.44 90 SER A C 1
ATOM 695 O O . SER A 1 90 ? -15.662 6.522 4.369 1.00 71.44 90 SER A O 1
ATOM 697 N N . GLN A 1 91 ? -13.556 6.080 3.741 1.00 71.38 91 GLN A N 1
ATOM 698 C CA . GLN A 1 91 ? -12.883 6.489 4.965 1.00 71.38 91 GLN A CA 1
ATOM 699 C C . GLN A 1 91 ? -11.681 7.356 4.592 1.00 71.38 91 GLN A C 1
ATOM 701 O O . GLN A 1 91 ? -11.052 7.092 3.562 1.00 71.38 91 GLN A O 1
ATOM 706 N N . PRO A 1 92 ? -11.344 8.348 5.428 1.00 79.00 92 PRO A N 1
ATOM 707 C CA . PRO A 1 92 ? -10.254 9.248 5.131 1.00 79.00 92 PRO A CA 1
ATOM 708 C C . PRO A 1 92 ? -8.907 8.531 5.052 1.00 79.00 92 PRO A C 1
ATOM 710 O O . PRO A 1 92 ? -8.618 7.617 5.831 1.00 79.00 92 PRO A O 1
ATOM 713 N N . VAL A 1 93 ? -8.062 8.969 4.119 1.00 82.56 93 VAL A N 1
ATOM 714 C CA . VAL A 1 93 ? -6.708 8.418 3.956 1.00 82.56 93 VAL A CA 1
ATOM 715 C C . VAL A 1 93 ? -5.714 9.292 4.696 1.00 82.56 93 VAL A C 1
ATOM 717 O O . VAL A 1 93 ? -5.513 10.463 4.368 1.00 82.56 93 VAL A O 1
ATOM 720 N N . TYR A 1 94 ? -5.056 8.678 5.674 1.00 83.19 94 TYR A N 1
ATOM 721 C CA . TYR A 1 94 ? -4.054 9.313 6.513 1.00 83.19 94 TYR A CA 1
ATOM 722 C C . TYR A 1 94 ? -2.645 8.973 6.033 1.00 83.19 94 TYR A C 1
ATOM 724 O O . TYR A 1 94 ? -2.294 7.800 5.894 1.00 83.19 94 TYR A O 1
ATOM 732 N N . ILE A 1 95 ? -1.811 9.994 5.844 1.00 82.69 95 ILE A N 1
ATOM 733 C CA . ILE A 1 95 ? -0.379 9.813 5.593 1.00 82.69 95 ILE A CA 1
ATOM 734 C C . ILE A 1 95 ? 0.389 10.137 6.870 1.00 82.69 95 ILE A C 1
ATOM 736 O O . ILE A 1 95 ? 0.333 11.250 7.399 1.00 82.69 95 ILE A O 1
ATOM 740 N N . GLN A 1 96 ? 1.154 9.153 7.335 1.00 78.12 96 GLN A N 1
ATOM 741 C CA . GLN A 1 96 ? 2.005 9.263 8.509 1.00 78.12 96 GLN A CA 1
ATOM 742 C C . GLN A 1 96 ? 3.474 9.180 8.103 1.00 78.12 96 GLN A C 1
ATOM 744 O O . GLN A 1 96 ? 3.900 8.228 7.449 1.00 78.12 96 GLN A O 1
ATOM 749 N N . LYS A 1 97 ? 4.272 10.158 8.535 1.00 75.56 97 LYS A N 1
ATOM 750 C CA . LYS A 1 97 ? 5.732 10.112 8.405 1.00 75.56 97 LYS A CA 1
ATOM 751 C C . LYS A 1 97 ? 6.357 9.664 9.722 1.00 75.56 97 LYS A C 1
ATOM 753 O O . LYS A 1 97 ? 5.929 10.092 10.794 1.00 75.56 97 LYS A O 1
ATOM 758 N N . ALA A 1 98 ? 7.352 8.783 9.656 1.00 72.75 98 ALA A N 1
ATOM 759 C CA . ALA A 1 98 ? 8.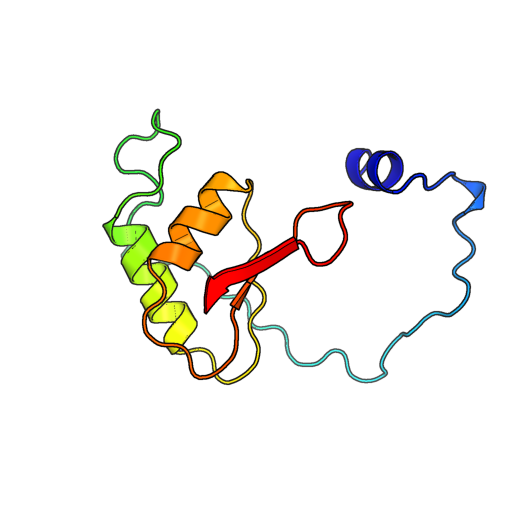040 8.305 10.851 1.00 72.75 98 ALA A CA 1
ATOM 760 C C . ALA A 1 98 ? 8.633 9.487 11.641 1.00 72.75 98 ALA A C 1
ATOM 762 O O . ALA A 1 98 ? 9.275 10.362 11.064 1.00 72.75 98 ALA A O 1
ATOM 763 N N . GLY A 1 99 ? 8.394 9.517 12.955 1.00 67.56 99 GLY A N 1
ATOM 764 C CA . GLY A 1 99 ? 8.904 10.564 13.848 1.00 67.56 99 GLY A CA 1
ATOM 765 C C . GLY A 1 99 ? 8.176 11.914 13.778 1.00 67.56 99 GLY A C 1
ATOM 766 O O . GLY A 1 99 ? 8.627 12.865 14.408 1.00 67.56 99 GLY A O 1
ATOM 767 N N . GLN A 1 100 ? 7.067 12.023 13.040 1.00 64.44 100 GLN A N 1
ATOM 768 C CA . GLN A 1 100 ? 6.254 13.245 12.971 1.00 64.44 100 GLN A CA 1
ATOM 769 C C . GLN A 1 100 ? 4.853 13.005 13.548 1.00 64.44 100 GLN A C 1
ATOM 771 O O . GLN A 1 100 ? 4.413 11.866 13.667 1.00 64.44 100 GLN A O 1
ATOM 776 N N . ALA A 1 101 ? 4.132 14.067 13.913 1.00 64.75 101 ALA A N 1
ATOM 777 C CA . ALA A 1 101 ? 2.696 13.955 14.178 1.00 64.75 101 ALA A CA 1
ATOM 778 C C . ALA A 1 101 ? 1.941 13.582 12.884 1.00 64.75 101 ALA A C 1
ATOM 780 O O . ALA A 1 101 ? 2.519 13.660 11.791 1.00 64.75 101 ALA A O 1
ATOM 781 N N . LEU A 1 102 ? 0.670 13.174 13.010 1.00 63.97 102 LEU A N 1
ATOM 782 C CA . LEU A 1 102 ? -0.209 12.879 11.872 1.00 63.97 102 LEU A CA 1
ATOM 783 C C . LEU A 1 102 ? -0.070 13.975 10.819 1.00 63.97 102 LEU A C 1
ATOM 785 O O . LEU A 1 102 ? -0.332 15.146 11.092 1.00 63.97 102 LEU A O 1
ATOM 789 N N . SER A 1 103 ? 0.456 13.591 9.659 1.00 64.12 103 SER A N 1
ATOM 790 C CA . SER A 1 103 ? 1.100 14.557 8.776 1.00 64.12 103 SER A CA 1
ATOM 791 C C . SER A 1 103 ? 0.132 15.119 7.738 1.00 64.12 103 SER A C 1
ATOM 793 O O . SER A 1 103 ? 0.298 16.265 7.329 1.00 64.12 103 SER A O 1
ATOM 795 N N . GLU A 1 104 ? -0.857 14.333 7.296 1.00 77.44 104 GLU A N 1
ATOM 796 C CA . GLU A 1 104 ? -1.757 14.724 6.205 1.00 77.44 104 GLU A CA 1
ATOM 797 C C . GLU A 1 104 ? -3.028 13.857 6.149 1.00 77.44 104 GLU A C 1
ATOM 799 O O . GLU A 1 104 ? -2.966 12.649 6.398 1.00 77.44 104 GLU A O 1
ATOM 804 N N . ILE A 1 105 ? -4.151 14.469 5.757 1.00 78.44 105 ILE A N 1
ATOM 805 C CA . ILE A 1 105 ? -5.387 13.802 5.316 1.00 78.44 105 ILE A CA 1
ATOM 806 C C . ILE A 1 105 ? -5.605 14.232 3.868 1.00 78.44 105 ILE A C 1
ATOM 808 O O . ILE A 1 105 ? -5.609 15.432 3.597 1.00 78.44 105 ILE A O 1
ATOM 812 N N . ILE A 1 106 ? -5.737 13.284 2.944 1.00 78.75 106 ILE A N 1
ATOM 813 C CA . ILE A 1 106 ? -5.722 13.589 1.498 1.00 78.75 106 ILE A CA 1
ATOM 814 C C . ILE A 1 106 ? -7.013 1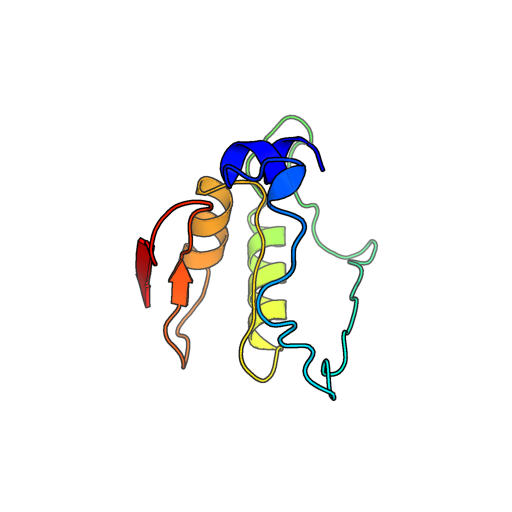3.247 0.759 1.00 78.75 106 ILE A C 1
ATOM 816 O O . ILE A 1 106 ? -7.176 13.680 -0.381 1.00 78.75 106 ILE A O 1
ATOM 820 N N . LYS A 1 107 ? -7.902 12.474 1.380 1.00 68.94 107 LYS A N 1
ATOM 821 C CA . LYS A 1 107 ? -9.223 12.063 0.892 1.00 68.94 107 LYS A CA 1
ATOM 822 C C . LYS A 1 107 ? -10.096 11.809 2.104 1.00 68.94 107 LYS A C 1
ATOM 824 O O . LYS A 1 107 ? -9.493 11.369 3.113 1.00 68.94 107 LYS A O 1
#

Organism: Klebsiella pneumoniae (NCBI:txid573)

Sequence (107 aa):
MEWLCKALGLTSDTISIRKIFSPDVYGSMKLTIAGADFPKVFDDPKEQIFSGQWLKAVVEQLSCIHGPALVLTASHYETRMVANQLGEVSQPVYIQKAGQALSEIIK

Secondary structure (DSSP, 8-state):
-HHHHHHTT--GGG-S-S-----S-----------TTSPPSBSSTT--SB-HHHHHHHHHHHHT--S------SSHHHHHHHHHH----SSPPEE--TTSS--EE--

pLDDT: mean 72.89, std 15.27, range [36.94, 91.5]

Radius of gyration: 17.34 Å; chains: 1; bounding box: 35×30×46 Å